Protein AF-A0A645A1J8-F1 (afdb_monomer_lite)

Foldseek 3Di:
DAEAEDPVVVVFFPPVVVVVVVVCCVVPNDAWKKWFWDWDDDPNDIKIKIWIDYPPDPPTDIDIGPDTDGGGFMWTWHDDPPYIYIDGPPDPDPPVPPDDD

Organism: NCBI:txid1076179

Radius of gyration: 14.7 Å; chains: 1; bounding box: 33×35×51 Å

Structure (mmCIF, N/CA/C/O backbone):
data_AF-A0A645A1J8-F1
#
_entry.id   AF-A0A645A1J8-F1
#
loop_
_atom_site.group_PDB
_atom_site.id
_atom_site.type_symbol
_atom_site.label_atom_id
_atom_site.label_alt_id
_atom_site.label_comp_id
_atom_site.label_asym_id
_atom_site.label_entity_id
_atom_site.label_seq_id
_atom_site.pdbx_PDB_ins_code
_atom_site.Cartn_x
_atom_site.Cartn_y
_atom_site.Cartn_z
_atom_site.occupancy
_atom_site.B_iso_or_equiv
_atom_site.auth_seq_id
_atom_site.auth_comp_id
_atom_site.auth_asym_id
_atom_site.auth_atom_id
_atom_site.pdbx_PDB_model_num
ATOM 1 N N . MET A 1 1 ? 17.926 1.357 -4.329 1.00 68.56 1 MET A N 1
ATOM 2 C CA . MET A 1 1 ? 16.647 1.558 -5.036 1.00 68.56 1 MET A CA 1
ATOM 3 C C . MET A 1 1 ? 16.223 2.993 -4.817 1.00 68.56 1 MET A C 1
ATOM 5 O O . MET A 1 1 ? 16.036 3.380 -3.671 1.00 68.56 1 MET A O 1
ATOM 9 N N . THR A 1 2 ? 16.134 3.790 -5.876 1.00 85.94 2 THR A N 1
ATOM 10 C CA . THR A 1 2 ? 15.628 5.161 -5.759 1.00 85.94 2 THR A CA 1
ATOM 11 C C . THR A 1 2 ? 14.104 5.104 -5.782 1.00 85.94 2 THR A C 1
ATOM 13 O O . THR A 1 2 ? 13.511 4.628 -6.753 1.00 85.94 2 THR A O 1
ATOM 16 N N . A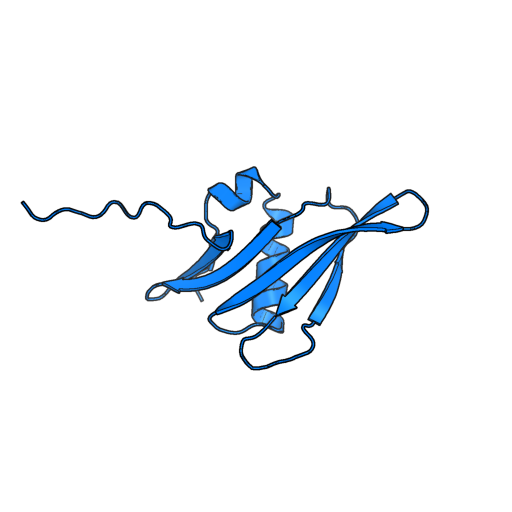RG A 1 3 ? 13.479 5.507 -4.672 1.00 91.81 3 ARG A N 1
ATOM 17 C CA . ARG A 1 3 ? 12.027 5.454 -4.477 1.00 91.81 3 ARG A CA 1
ATOM 18 C C . ARG A 1 3 ? 11.419 6.800 -4.834 1.00 91.81 3 ARG A C 1
ATOM 20 O O . ARG A 1 3 ? 11.878 7.830 -4.342 1.00 91.81 3 ARG A O 1
ATOM 27 N N . GLN A 1 4 ? 10.369 6.789 -5.639 1.00 92.81 4 GLN A N 1
ATOM 28 C CA . GLN A 1 4 ? 9.622 7.990 -5.975 1.00 92.81 4 GLN A CA 1
ATOM 29 C C . GLN A 1 4 ? 8.129 7.731 -5.811 1.00 92.81 4 GLN A C 1
ATOM 31 O O . GLN A 1 4 ? 7.557 6.840 -6.424 1.00 92.81 4 GLN A O 1
ATOM 36 N N . THR A 1 5 ? 7.471 8.536 -4.993 1.00 91.88 5 THR A N 1
ATOM 37 C CA . THR A 1 5 ? 6.013 8.508 -4.872 1.00 91.88 5 THR A CA 1
ATOM 38 C C . THR A 1 5 ? 5.443 9.604 -5.764 1.00 91.88 5 THR A C 1
ATOM 40 O O . THR A 1 5 ? 5.917 10.743 -5.707 1.00 91.88 5 THR A O 1
ATOM 43 N N . ASP A 1 6 ? 4.451 9.284 -6.595 1.00 90.88 6 ASP A N 1
ATOM 44 C CA . ASP A 1 6 ? 3.777 10.302 -7.401 1.00 90.88 6 ASP A CA 1
ATOM 45 C C . ASP A 1 6 ? 3.111 11.350 -6.492 1.00 90.88 6 ASP A C 1
ATOM 47 O O . ASP A 1 6 ? 2.580 11.031 -5.427 1.00 90.88 6 ASP A O 1
ATOM 51 N N . LYS A 1 7 ? 3.117 12.620 -6.905 1.00 89.69 7 LYS A N 1
ATOM 52 C CA . LYS A 1 7 ? 2.550 13.716 -6.109 1.00 89.69 7 LYS A CA 1
ATOM 53 C C . LYS A 1 7 ? 1.063 13.516 -5.829 1.00 89.69 7 LYS A C 1
ATOM 55 O O . LYS A 1 7 ? 0.594 13.931 -4.772 1.00 89.69 7 LYS A O 1
ATOM 60 N N . ILE A 1 8 ? 0.333 12.866 -6.739 1.00 87.81 8 ILE A N 1
ATOM 61 C CA . ILE A 1 8 ? -1.092 12.583 -6.539 1.00 87.81 8 ILE A CA 1
ATOM 62 C C . ILE A 1 8 ? -1.330 11.678 -5.327 1.00 87.81 8 ILE A C 1
ATOM 64 O O . ILE A 1 8 ? -2.299 11.874 -4.598 1.00 87.81 8 ILE A O 1
ATOM 68 N N . CYS A 1 9 ? -0.410 10.760 -5.026 1.00 89.50 9 CYS A N 1
ATOM 69 C CA . CYS A 1 9 ? -0.506 9.911 -3.846 1.00 89.50 9 CYS A CA 1
ATOM 70 C C . CYS A 1 9 ? -0.530 10.751 -2.562 1.00 89.50 9 CYS A C 1
ATOM 72 O O . CYS A 1 9 ? -1.338 10.481 -1.681 1.00 89.50 9 CYS A O 1
ATOM 74 N N . TYR A 1 10 ? 0.261 11.825 -2.482 1.00 88.75 10 TYR A N 1
ATOM 75 C CA . TYR A 1 10 ? 0.286 12.709 -1.309 1.00 88.75 10 TYR A CA 1
ATOM 76 C C . TYR A 1 10 ? -0.970 13.574 -1.142 1.00 88.75 10 TYR A C 1
ATOM 78 O O . TYR A 1 10 ? -1.207 14.116 -0.066 1.00 88.75 10 TYR A O 1
ATOM 86 N N . THR A 1 11 ? -1.810 13.690 -2.176 1.00 89.25 11 THR A N 1
ATOM 87 C CA . THR A 1 11 ? -3.147 14.296 -2.025 1.00 89.25 11 THR A CA 1
ATOM 88 C C . THR A 1 11 ? -4.166 13.335 -1.415 1.00 89.25 11 THR A C 1
ATOM 90 O O . THR A 1 11 ? -5.196 13.772 -0.905 1.00 89.25 11 THR A O 1
ATOM 93 N N . LEU A 1 12 ? -3.878 12.032 -1.460 1.00 88.88 12 LEU A N 1
ATOM 94 C CA . LEU A 1 12 ? -4.781 10.965 -1.038 1.00 88.88 12 LEU A CA 1
ATOM 95 C C . LEU A 1 12 ? -4.350 10.354 0.296 1.00 88.88 12 LEU A C 1
ATOM 97 O O . LEU A 1 12 ? -5.203 9.917 1.059 1.00 88.88 12 LEU A O 1
ATOM 101 N N . MET A 1 13 ? -3.051 10.356 0.598 1.00 91.75 13 MET A N 1
ATOM 102 C CA . MET A 1 13 ? -2.468 9.793 1.814 1.00 91.75 13 MET A CA 1
ATOM 103 C C . MET A 1 13 ? -1.317 10.637 2.369 1.00 91.75 13 MET A C 1
ATOM 105 O O . MET A 1 13 ? -0.721 11.448 1.668 1.00 91.75 13 MET A O 1
ATOM 109 N N . SER A 1 14 ? -0.983 10.423 3.643 1.00 90.81 14 SER A N 1
ATOM 110 C CA . SER A 1 14 ? 0.144 11.091 4.299 1.00 90.81 14 SER A CA 1
ATOM 111 C C . SER A 1 14 ? 1.501 10.536 3.851 1.00 90.81 14 SER A C 1
ATOM 113 O O . SER A 1 14 ? 1.612 9.387 3.419 1.00 90.81 14 SER A O 1
ATOM 115 N N . GLU A 1 15 ? 2.562 11.325 4.040 1.00 91.06 15 GLU A N 1
ATOM 116 C CA . GLU A 1 15 ? 3.945 10.878 3.810 1.00 91.06 15 GLU A CA 1
ATOM 117 C C . GLU A 1 15 ? 4.331 9.684 4.689 1.00 91.06 15 GLU A C 1
ATOM 119 O O . GLU A 1 15 ? 5.041 8.788 4.241 1.00 91.06 15 GLU A O 1
ATOM 124 N N . ILE A 1 16 ? 3.807 9.634 5.918 1.00 91.62 16 ILE A N 1
ATOM 125 C CA . ILE A 1 16 ? 4.025 8.520 6.846 1.00 91.62 16 ILE A CA 1
ATOM 126 C C . ILE A 1 16 ? 3.447 7.224 6.265 1.00 91.62 16 ILE A C 1
ATOM 128 O O . ILE A 1 16 ? 4.130 6.200 6.254 1.00 91.62 16 ILE A O 1
ATOM 132 N N . LEU A 1 17 ? 2.214 7.264 5.740 1.00 92.19 17 LEU A N 1
ATOM 133 C CA . LEU A 1 17 ? 1.600 6.088 5.122 1.00 92.19 17 LEU A CA 1
ATOM 134 C C . LEU A 1 17 ? 2.364 5.674 3.858 1.00 92.19 17 LEU A C 1
ATOM 136 O O . LEU A 1 17 ? 2.648 4.494 3.685 1.00 92.19 17 LEU A O 1
ATOM 140 N N . ALA A 1 18 ? 2.769 6.632 3.020 1.00 93.75 18 ALA A N 1
ATOM 141 C CA . ALA A 1 18 ? 3.578 6.354 1.834 1.00 93.75 18 ALA A CA 1
ATOM 142 C C . ALA A 1 18 ? 4.928 5.697 2.182 1.00 93.75 18 ALA A C 1
ATOM 144 O O . ALA A 1 18 ? 5.333 4.736 1.528 1.00 93.75 18 ALA A O 1
ATOM 145 N N . GLY A 1 19 ? 5.610 6.177 3.227 1.00 93.56 19 GLY A N 1
ATOM 146 C CA . GLY A 1 19 ? 6.846 5.575 3.732 1.00 93.56 19 GLY A CA 1
ATOM 147 C C . GLY A 1 19 ? 6.636 4.130 4.183 1.00 93.56 19 GLY A C 1
ATOM 148 O O . GLY A 1 19 ? 7.372 3.240 3.761 1.00 93.56 19 GLY A O 1
ATOM 149 N N . TYR A 1 20 ? 5.572 3.879 4.947 1.00 93.50 20 TYR A N 1
ATOM 150 C CA . TYR A 1 20 ? 5.222 2.533 5.398 1.00 93.50 20 TYR A CA 1
ATOM 151 C C . TYR A 1 20 ? 4.893 1.578 4.238 1.00 93.50 20 TYR A C 1
ATOM 153 O O . TYR A 1 20 ? 5.304 0.418 4.239 1.00 93.50 20 TYR A O 1
ATOM 161 N N . LEU A 1 21 ? 4.196 2.059 3.204 1.00 94.12 21 LEU A N 1
ATOM 162 C CA . LEU A 1 21 ? 3.918 1.270 2.001 1.00 94.12 21 LEU A CA 1
ATOM 163 C C . LEU A 1 21 ? 5.199 0.861 1.266 1.00 94.12 21 LEU A C 1
ATOM 165 O O . LEU A 1 21 ? 5.289 -0.271 0.790 1.00 94.12 21 LEU A O 1
ATOM 169 N N . TRP A 1 22 ? 6.203 1.741 1.207 1.00 94.75 22 TRP A N 1
ATOM 170 C CA . TRP A 1 22 ? 7.510 1.396 0.649 1.00 94.75 22 TRP A CA 1
ATOM 171 C C . TRP A 1 22 ? 8.225 0.317 1.461 1.00 94.75 22 TRP A C 1
ATOM 173 O O . TRP A 1 22 ? 8.779 -0.607 0.872 1.00 94.75 22 TRP A O 1
ATOM 183 N N . GLU A 1 23 ? 8.179 0.386 2.791 1.00 93.12 23 GLU A N 1
ATOM 184 C CA . GLU A 1 23 ? 8.753 -0.659 3.649 1.00 93.12 23 GLU A CA 1
ATOM 185 C C . GLU A 1 23 ? 8.077 -2.019 3.421 1.00 93.12 23 GLU A C 1
ATOM 187 O O . GLU A 1 23 ? 8.750 -3.049 3.340 1.00 93.12 23 GLU A O 1
ATOM 192 N N . LEU A 1 24 ? 6.748 -2.042 3.268 1.00 91.62 24 LEU A N 1
ATOM 193 C CA . LEU A 1 24 ? 6.013 -3.264 2.932 1.00 91.62 24 LEU A CA 1
ATOM 194 C C . LEU A 1 24 ? 6.398 -3.805 1.552 1.00 91.62 24 LEU A C 1
ATOM 196 O O . LEU A 1 24 ? 6.590 -5.014 1.408 1.00 91.62 24 LEU A O 1
ATOM 200 N N . ALA A 1 25 ? 6.516 -2.927 0.557 1.00 90.62 25 ALA A N 1
ATOM 201 C CA . ALA A 1 25 ? 6.886 -3.297 -0.801 1.00 90.62 25 ALA A CA 1
ATOM 202 C C . ALA A 1 25 ? 8.313 -3.846 -0.887 1.00 90.62 25 ALA A C 1
ATOM 204 O O . ALA A 1 25 ? 8.543 -4.827 -1.579 1.00 90.62 25 ALA A O 1
ATOM 205 N N . GLU A 1 26 ? 9.265 -3.294 -0.138 1.00 90.00 26 GLU A N 1
ATOM 206 C CA . GLU A 1 26 ? 10.622 -3.848 -0.084 1.00 90.00 26 GLU A CA 1
ATOM 207 C C . GLU A 1 26 ? 10.689 -5.178 0.654 1.00 90.00 26 GLU A C 1
ATOM 209 O O . GLU A 1 26 ? 11.456 -6.066 0.285 1.00 90.00 26 GLU A O 1
ATOM 214 N N . LYS A 1 27 ? 9.890 -5.323 1.712 1.00 88.88 27 LYS A N 1
ATOM 215 C CA . LYS A 1 27 ? 9.902 -6.534 2.527 1.00 88.88 27 LYS A CA 1
ATOM 216 C C . LYS A 1 27 ? 9.207 -7.707 1.842 1.00 88.88 27 LYS A C 1
ATOM 218 O O . LYS A 1 27 ? 9.578 -8.856 2.080 1.00 88.88 27 LYS A O 1
ATOM 223 N N . TYR A 1 28 ? 8.163 -7.436 1.064 1.00 85.00 28 TYR A N 1
ATOM 224 C CA . TYR A 1 28 ? 7.270 -8.474 0.552 1.00 85.00 28 TYR A CA 1
ATOM 225 C C . TYR A 1 28 ? 6.981 -8.389 -0.944 1.00 85.00 28 TYR A C 1
ATOM 227 O O . TYR A 1 28 ? 6.532 -9.389 -1.496 1.00 85.00 28 TYR A O 1
ATOM 235 N N . GLY A 1 29 ? 7.185 -7.240 -1.581 1.00 77.94 29 GLY A N 1
ATOM 236 C CA . GLY A 1 29 ? 6.851 -6.993 -2.981 1.00 77.94 29 GLY A CA 1
ATOM 237 C C . GLY A 1 29 ? 7.970 -7.313 -3.968 1.00 77.94 29 GLY A C 1
ATOM 238 O O . GLY A 1 29 ? 9.067 -7.744 -3.615 1.00 77.94 29 GLY A O 1
ATOM 239 N N . ASP A 1 30 ? 7.637 -7.107 -5.235 1.00 79.00 30 ASP A N 1
ATOM 240 C CA . ASP A 1 30 ? 8.485 -7.190 -6.419 1.00 79.00 30 ASP A CA 1
ATOM 241 C C . ASP A 1 30 ? 8.074 -6.108 -7.437 1.00 79.00 30 ASP A C 1
ATOM 243 O O . ASP A 1 30 ? 7.176 -5.298 -7.177 1.00 79.00 30 ASP A O 1
ATOM 247 N N . ASP A 1 31 ? 8.769 -6.049 -8.576 1.00 81.38 31 ASP A N 1
ATOM 248 C CA . ASP A 1 31 ? 8.416 -5.137 -9.668 1.00 81.38 31 ASP A CA 1
ATOM 249 C C . ASP A 1 31 ? 7.011 -5.452 -10.205 1.00 81.38 31 ASP A C 1
ATOM 251 O O . ASP A 1 31 ? 6.706 -6.587 -10.578 1.00 81.38 31 ASP A O 1
ATOM 255 N N . GLY A 1 32 ? 6.149 -4.437 -10.236 1.00 82.38 32 GLY A N 1
ATOM 256 C CA . GLY A 1 32 ? 4.749 -4.574 -10.615 1.00 82.38 32 GLY A CA 1
ATOM 257 C C . GLY A 1 32 ? 3.832 -5.057 -9.493 1.00 82.38 32 GLY A C 1
ATOM 258 O O . GLY A 1 32 ? 2.734 -5.532 -9.793 1.00 82.38 32 GLY A O 1
ATOM 259 N N . CYS A 1 33 ? 4.247 -4.968 -8.223 1.00 89.75 33 CYS A N 1
ATOM 260 C CA . CYS A 1 33 ? 3.354 -5.267 -7.106 1.00 89.75 33 CYS A CA 1
ATOM 261 C C . CYS A 1 33 ? 2.243 -4.214 -6.956 1.00 89.75 33 CYS A C 1
ATOM 263 O O . CYS A 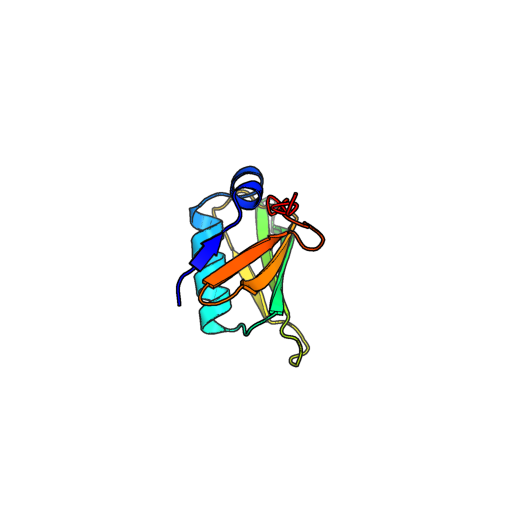1 33 ? 2.424 -3.022 -7.222 1.00 89.75 33 CYS A O 1
ATOM 265 N N . VAL A 1 34 ? 1.076 -4.678 -6.509 1.00 92.56 34 VAL A N 1
ATOM 266 C CA . VAL A 1 34 ? -0.129 -3.864 -6.316 1.00 92.56 34 VAL A CA 1
ATOM 267 C C . VAL A 1 34 ? -0.477 -3.826 -4.835 1.00 92.56 34 VAL A C 1
ATOM 269 O O . VAL A 1 34 ? -0.558 -4.858 -4.172 1.00 92.56 34 VAL A O 1
ATOM 272 N N . LEU A 1 35 ? -0.705 -2.628 -4.315 1.00 94.38 35 LEU A N 1
ATOM 273 C CA . LEU A 1 35 ? -1.105 -2.354 -2.941 1.00 94.38 35 LEU A CA 1
ATOM 274 C C . LEU A 1 35 ? -2.562 -1.891 -2.941 1.00 94.38 35 LEU A C 1
ATOM 276 O O . LEU A 1 35 ? -2.881 -0.812 -3.435 1.00 94.38 35 LEU A O 1
ATOM 280 N N . VAL A 1 36 ? -3.449 -2.691 -2.364 1.00 94.62 36 VAL A N 1
ATOM 281 C CA . VAL A 1 36 ? -4.862 -2.346 -2.190 1.00 94.62 36 VAL A CA 1
ATOM 282 C C . VAL A 1 36 ? -5.077 -1.891 -0.753 1.00 94.62 36 VAL A C 1
ATOM 284 O O . VAL A 1 36 ? -4.950 -2.684 0.181 1.00 94.62 36 VAL A O 1
ATOM 287 N N . LEU A 1 37 ? -5.396 -0.613 -0.580 1.00 95.94 37 LEU A N 1
ATOM 288 C CA . LEU A 1 37 ? -5.708 -0.000 0.702 1.00 95.94 37 LEU A CA 1
ATOM 28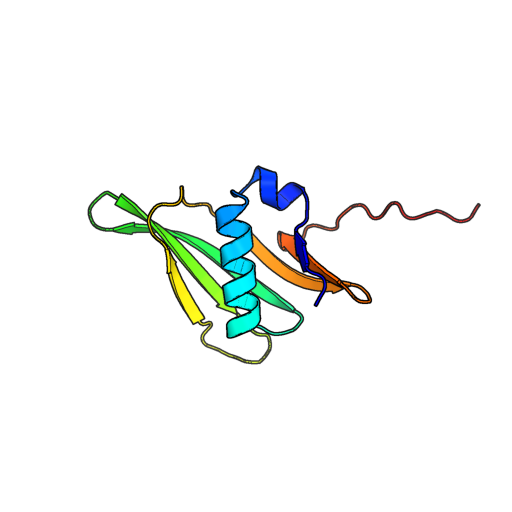9 C C . LEU A 1 37 ? -7.228 0.049 0.858 1.00 95.94 37 LEU A C 1
ATOM 291 O O . LEU A 1 37 ? -7.912 0.717 0.083 1.00 95.94 37 LEU A O 1
ATOM 295 N N . THR A 1 38 ? -7.756 -0.646 1.864 1.00 95.38 38 THR A N 1
ATOM 296 C CA . THR A 1 38 ? -9.178 -0.629 2.224 1.00 95.38 38 THR A CA 1
ATOM 297 C C . THR A 1 38 ? -9.377 -0.189 3.666 1.00 95.38 38 THR A C 1
ATOM 299 O O . THR A 1 38 ? -8.563 -0.462 4.549 1.00 95.38 38 THR A O 1
ATOM 302 N N . LYS A 1 39 ? -10.490 0.490 3.931 1.00 94.69 39 LYS A N 1
ATOM 303 C CA . LYS A 1 39 ? -10.890 0.828 5.297 1.00 94.69 39 LYS A CA 1
ATOM 304 C C . LYS A 1 39 ? -11.789 -0.266 5.865 1.00 94.69 39 LYS A C 1
ATOM 306 O O . LYS A 1 39 ? -12.640 -0.817 5.167 1.00 94.69 39 LYS A O 1
ATOM 311 N N . ARG A 1 40 ? -11.657 -0.536 7.158 1.00 92.81 40 ARG A N 1
ATOM 312 C CA . ARG A 1 40 ? -12.543 -1.447 7.889 1.00 92.81 40 ARG A CA 1
ATOM 313 C C . ARG A 1 40 ? -12.897 -0.856 9.245 1.00 92.81 40 ARG A C 1
ATOM 315 O O . ARG A 1 40 ? -12.099 -0.144 9.841 1.00 92.81 40 ARG A O 1
ATOM 322 N N . LYS A 1 41 ? -14.093 -1.161 9.755 1.00 92.12 41 LYS A N 1
ATOM 323 C CA . LYS A 1 41 ? -14.469 -0.839 11.138 1.00 92.12 41 LYS A CA 1
ATOM 324 C C . LYS A 1 41 ? -14.141 -2.007 12.058 1.00 92.12 41 LYS A C 1
ATOM 326 O O . LYS A 1 41 ? -14.581 -3.129 11.817 1.00 92.12 41 LYS A O 1
ATOM 331 N N . LEU A 1 42 ? -13.410 -1.725 13.129 1.00 89.06 42 LEU A N 1
ATOM 332 C CA 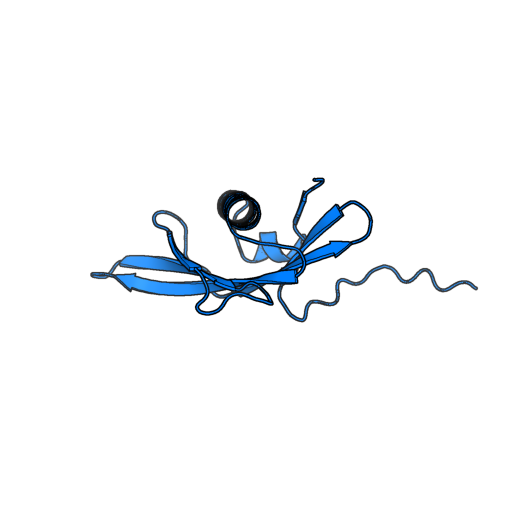. LEU A 1 42 ? -13.113 -2.656 14.209 1.00 89.06 42 LEU A CA 1
ATOM 333 C C . LEU A 1 42 ? -13.551 -2.018 15.531 1.00 89.06 42 LE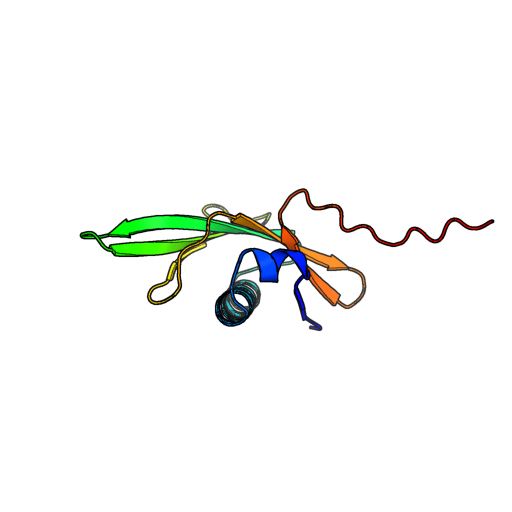U A C 1
ATOM 335 O O . LEU A 1 42 ? -12.986 -1.014 15.954 1.00 89.06 42 LEU A O 1
ATOM 339 N N . SER A 1 43 ? -14.589 -2.577 16.158 1.00 88.31 43 SER A N 1
ATOM 340 C CA . SER A 1 43 ? -15.129 -2.106 17.447 1.00 88.31 43 SER A CA 1
ATOM 341 C C . SER A 1 43 ? -15.424 -0.596 17.501 1.00 88.31 43 SER A C 1
ATOM 343 O O . SER A 1 43 ? -15.147 0.064 18.495 1.00 88.31 43 SER A O 1
ATOM 345 N N . GLY A 1 44 ? -15.975 -0.040 16.417 1.00 87.44 44 GLY A N 1
ATOM 346 C CA . GLY A 1 44 ? -16.316 1.386 16.309 1.00 87.44 44 GLY A CA 1
ATOM 347 C C . GLY A 1 44 ? -15.190 2.290 15.794 1.00 87.44 44 GLY A C 1
ATOM 348 O O . GLY A 1 44 ? -15.469 3.419 15.401 1.00 87.44 44 GLY A O 1
ATOM 349 N N . THR A 1 45 ? -13.959 1.785 15.701 1.00 89.19 45 THR A N 1
ATOM 350 C CA . THR A 1 45 ? -12.797 2.516 15.174 1.00 89.19 45 THR A CA 1
ATOM 351 C C . THR A 1 45 ? -12.545 2.150 13.715 1.00 89.19 45 THR A C 1
ATOM 353 O O . THR A 1 45 ? -12.629 0.979 13.341 1.00 89.19 45 THR A O 1
ATOM 356 N N . GLU A 1 46 ? -12.220 3.133 12.875 1.00 92.06 46 GLU A N 1
ATOM 357 C CA . GLU A 1 46 ? -11.773 2.875 11.504 1.00 92.06 46 GLU A CA 1
ATOM 358 C C . GLU A 1 46 ? -10.285 2.503 11.487 1.00 92.06 46 GLU A C 1
ATOM 360 O O . GLU A 1 46 ? -9.452 3.178 12.090 1.00 92.06 46 GLU A O 1
ATOM 365 N N . VAL A 1 47 ? -9.959 1.419 10.790 1.00 94.00 47 VAL A N 1
ATOM 366 C CA . VAL A 1 47 ? -8.599 0.905 10.606 1.00 94.00 47 VAL A CA 1
ATOM 367 C C . VAL A 1 47 ? -8.302 0.753 9.120 1.00 94.00 47 VAL A C 1
ATOM 369 O O . VAL A 1 47 ? -9.219 0.655 8.299 1.00 94.00 47 VAL A O 1
ATOM 372 N N . GLN A 1 48 ? -7.019 0.734 8.778 1.00 95.44 48 GLN A N 1
ATOM 373 C CA . GLN A 1 48 ? -6.553 0.546 7.412 1.00 95.44 48 GLN A CA 1
ATOM 374 C C . GLN A 1 48 ? -6.100 -0.900 7.233 1.00 95.44 48 GLN A C 1
ATOM 376 O O . GLN A 1 48 ? -5.157 -1.328 7.888 1.00 95.44 48 GLN A O 1
ATOM 381 N N . ASP A 1 49 ? -6.710 -1.635 6.315 1.00 95.19 49 ASP A N 1
ATOM 382 C CA . ASP A 1 49 ? -6.133 -2.872 5.800 1.00 95.19 49 ASP A CA 1
ATOM 383 C C . ASP A 1 49 ? -5.358 -2.553 4.510 1.00 95.19 49 ASP A C 1
ATOM 385 O O . ASP A 1 49 ? -5.782 -1.737 3.686 1.00 95.19 49 ASP A O 1
ATOM 389 N N . ILE A 1 50 ? -4.184 -3.162 4.362 1.00 94.88 50 ILE A N 1
ATOM 390 C CA . ILE A 1 50 ? -3.301 -3.024 3.203 1.00 94.88 50 ILE A CA 1
ATOM 391 C C . ILE A 1 50 ? -3.019 -4.426 2.690 1.00 94.88 50 ILE A C 1
ATOM 393 O O . ILE A 1 50 ? -2.406 -5.229 3.393 1.00 94.88 50 ILE A O 1
ATOM 397 N N . THR A 1 51 ? -3.458 -4.724 1.473 1.00 93.94 51 THR A N 1
ATOM 398 C CA . THR A 1 51 ? -3.200 -6.009 0.821 1.00 93.94 51 THR A CA 1
ATOM 399 C C . THR A 1 51 ? -2.203 -5.824 -0.309 1.00 93.94 51 THR A C 1
ATOM 401 O O . THR A 1 51 ? -2.461 -5.078 -1.248 1.00 93.94 51 THR A O 1
ATOM 404 N N . LEU A 1 52 ? -1.065 -6.505 -0.213 1.00 93.00 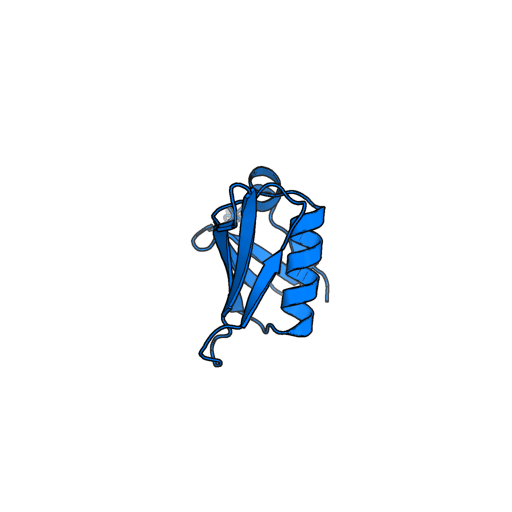52 LEU A N 1
ATOM 405 C CA . LEU A 1 52 ? -0.026 -6.521 -1.232 1.00 93.00 52 LEU A CA 1
ATOM 406 C C . LEU A 1 52 ? -0.180 -7.766 -2.113 1.00 93.00 52 LEU A C 1
ATOM 408 O O . LEU A 1 52 ? -0.045 -8.896 -1.637 1.00 93.00 52 LEU A O 1
ATOM 412 N N . PHE A 1 53 ? -0.436 -7.547 -3.397 1.00 90.25 53 PHE A N 1
ATOM 413 C CA . PHE A 1 53 ? -0.475 -8.567 -4.436 1.00 90.25 53 PHE A CA 1
ATOM 414 C C . PHE A 1 53 ? 0.820 -8.527 -5.242 1.00 90.25 53 PHE A C 1
ATOM 416 O O . PHE A 1 53 ? 1.221 -7.476 -5.743 1.00 90.25 53 PHE A O 1
ATOM 423 N N . ARG A 1 54 ? 1.458 -9.686 -5.384 1.00 86.12 54 ARG A N 1
ATOM 424 C CA . ARG A 1 54 ? 2.568 -9.890 -6.321 1.00 86.12 54 ARG A CA 1
ATOM 425 C C . ARG A 1 54 ? 2.027 -10.573 -7.567 1.00 86.12 54 ARG A C 1
ATOM 427 O O . ARG A 1 54 ? 1.048 -11.311 -7.459 1.00 86.12 54 ARG A O 1
ATOM 434 N N . ARG A 1 55 ? 2.678 -10.390 -8.719 1.00 71.25 55 ARG A N 1
ATOM 435 C CA . ARG A 1 55 ? 2.244 -11.042 -9.972 1.00 71.25 55 ARG A CA 1
ATOM 436 C C . ARG A 1 55 ? 2.161 -12.565 -9.852 1.00 71.25 55 ARG A C 1
ATOM 438 O O . ARG A 1 55 ? 1.224 -13.153 -10.380 1.00 71.25 55 ARG A O 1
ATOM 445 N N . ASP A 1 56 ? 3.070 -13.163 -9.083 1.00 72.44 56 ASP A N 1
ATOM 446 C CA . ASP A 1 56 ? 3.226 -14.620 -9.011 1.00 72.44 56 ASP A CA 1
ATOM 447 C C . ASP A 1 56 ? 2.833 -15.224 -7.651 1.00 72.44 56 ASP A C 1
ATOM 449 O O . ASP A 1 56 ? 3.069 -16.407 -7.407 1.00 72.44 56 ASP A O 1
ATOM 453 N N . ALA A 1 57 ? 2.247 -14.439 -6.736 1.00 66.81 57 ALA A N 1
ATOM 454 C CA . ALA A 1 57 ? 1.879 -14.924 -5.405 1.00 66.81 57 ALA A CA 1
ATOM 455 C C . ALA A 1 57 ? 0.421 -14.608 -5.060 1.00 66.81 57 ALA A C 1
ATOM 457 O O . ALA A 1 57 ? 0.044 -13.455 -4.840 1.00 66.81 57 ALA A O 1
ATOM 458 N N . PHE A 1 58 ? -0.375 -15.674 -4.951 1.00 69.44 58 PHE A N 1
ATOM 459 C CA . PHE A 1 58 ? -1.729 -15.652 -4.412 1.00 69.44 58 PHE A CA 1
ATOM 460 C C . PHE A 1 58 ? -1.843 -16.657 -3.250 1.00 69.44 58 PHE A C 1
ATOM 462 O O . PHE A 1 58 ? -1.344 -17.777 -3.379 1.00 69.44 58 PHE A O 1
ATOM 469 N N . PRO A 1 59 ? -2.518 -16.315 -2.137 1.00 68.50 59 PRO A N 1
ATOM 470 C CA . PRO A 1 59 ? -3.165 -15.034 -1.850 1.00 68.50 59 PRO A CA 1
ATOM 471 C C . PRO A 1 59 ? -2.161 -13.910 -1.549 1.00 68.50 59 PRO A C 1
ATOM 473 O O . PRO A 1 59 ? -1.043 -14.155 -1.098 1.00 68.50 59 PRO A O 1
ATOM 476 N N . GLY A 1 60 ? -2.582 -12.666 -1.796 1.00 80.56 60 GLY A N 1
ATOM 477 C CA . GLY A 1 60 ? -1.821 -11.479 -1.406 1.00 80.56 60 GLY A CA 1
ATOM 478 C C . GLY A 1 60 ? -1.628 -11.397 0.112 1.00 80.56 60 GLY A C 1
ATOM 479 O O . GLY A 1 60 ? -2.391 -11.973 0.891 1.00 80.56 60 GLY A O 1
ATOM 480 N N . LYS A 1 61 ? -0.598 -10.673 0.552 1.00 89.00 61 LYS A N 1
ATOM 481 C CA . LYS A 1 61 ? -0.316 -10.481 1.977 1.00 89.00 61 LYS A CA 1
ATOM 482 C C . LYS A 1 61 ? -1.086 -9.281 2.512 1.00 89.00 61 LYS A C 1
ATOM 484 O O . LYS A 1 61 ? -0.832 -8.160 2.081 1.00 89.00 61 LYS A O 1
ATOM 489 N N . THR A 1 62 ? -1.955 -9.501 3.495 1.00 92.88 62 THR A N 1
ATOM 490 C CA . THR A 1 62 ? -2.693 -8.424 4.170 1.00 92.88 62 THR A CA 1
ATOM 491 C C . THR A 1 62 ? -2.052 -8.055 5.506 1.00 92.88 62 THR A C 1
ATOM 493 O O . THR A 1 62 ? -1.685 -8.927 6.295 1.00 92.88 62 THR A O 1
ATOM 496 N N . VAL A 1 63 ? -1.937 -6.755 5.769 1.00 92.75 63 VAL A N 1
ATOM 497 C CA . VAL A 1 63 ? -1.555 -6.187 7.067 1.00 92.75 63 VAL A CA 1
ATOM 498 C C . VAL A 1 63 ? -2.575 -5.133 7.493 1.00 92.75 63 VAL A C 1
ATOM 500 O O . VAL A 1 63 ? -3.074 -4.381 6.660 1.00 92.75 63 VAL A O 1
ATOM 503 N N . THR A 1 64 ? -2.874 -5.068 8.789 1.00 93.31 64 THR A N 1
ATOM 504 C CA . THR A 1 64 ? -3.734 -4.028 9.372 1.00 93.31 64 THR A CA 1
ATOM 505 C C . THR A 1 64 ? -2.871 -2.955 10.028 1.00 93.31 64 THR A C 1
ATOM 507 O O . THR A 1 64 ? -1.966 -3.265 10.803 1.00 93.31 64 THR A O 1
ATOM 510 N N . VAL A 1 65 ? -3.174 -1.693 9.745 1.00 89.69 65 VAL A N 1
ATOM 511 C CA . VAL A 1 65 ? -2.492 -0.504 10.255 1.00 89.69 65 VAL A CA 1
ATOM 512 C C . VAL A 1 65 ? -3.461 0.318 11.101 1.00 89.69 65 VAL A C 1
ATOM 514 O O . VAL A 1 65 ? -4.620 0.535 10.738 1.00 89.69 65 VAL A O 1
ATOM 517 N N . PHE A 1 66 ? -2.955 0.799 12.234 1.00 88.88 66 PHE A N 1
ATOM 518 C CA . PHE A 1 66 ? -3.676 1.621 13.201 1.00 88.88 66 PHE A CA 1
ATOM 519 C C . PHE A 1 66 ? -3.040 3.013 13.297 1.00 88.88 66 PHE A C 1
ATOM 521 O O . PHE A 1 66 ? -1.866 3.192 12.981 1.00 88.88 66 PHE A O 1
ATOM 528 N N . GLY A 1 67 ? -3.808 4.004 13.756 1.00 82.75 67 GLY A N 1
ATOM 529 C CA . GLY A 1 67 ? -3.287 5.341 14.076 1.00 82.75 67 GLY A CA 1
ATOM 530 C C . GLY A 1 67 ? -3.104 6.292 12.887 1.00 82.75 67 GLY A C 1
ATOM 531 O O . GLY A 1 67 ? -2.787 7.458 13.097 1.00 82.75 67 GLY A O 1
ATOM 532 N N . CYS A 1 68 ? -3.353 5.841 11.655 1.00 82.56 68 CYS A N 1
ATOM 533 C CA . CYS A 1 68 ? -3.458 6.703 10.476 1.00 82.56 68 CYS A CA 1
ATOM 534 C C . CYS A 1 68 ? -4.927 6.862 10.075 1.00 82.56 68 CYS A C 1
ATOM 536 O O . CYS A 1 68 ? -5.707 5.922 10.223 1.00 82.56 68 CYS A O 1
ATOM 538 N N . LYS A 1 69 ? -5.301 8.028 9.529 1.00 88.75 69 LYS A N 1
ATOM 539 C CA . LYS A 1 69 ? -6.614 8.200 8.894 1.00 88.75 69 LYS A CA 1
ATOM 540 C C . LYS A 1 69 ? -6.702 7.233 7.701 1.00 88.75 69 LYS A C 1
ATOM 542 O O . LYS A 1 69 ? -5.874 7.373 6.799 1.00 88.75 69 LYS A O 1
ATOM 547 N N . PRO A 1 70 ? -7.651 6.281 7.679 1.00 92.06 70 PRO A N 1
ATOM 548 C CA . PRO A 1 70 ? -7.729 5.310 6.597 1.00 92.06 70 PRO A CA 1
ATOM 549 C C . PRO A 1 70 ? -8.112 5.964 5.273 1.00 92.06 70 PRO A C 1
ATOM 551 O O . PRO A 1 70 ? -8.857 6.947 5.229 1.00 92.06 70 PRO A O 1
ATOM 554 N N . VAL A 1 71 ? -7.612 5.378 4.195 1.00 94.00 71 VAL A N 1
ATOM 555 C CA . VAL A 1 71 ? -7.822 5.794 2.814 1.00 94.00 71 VAL A CA 1
ATOM 556 C C . VAL A 1 71 ? -8.218 4.573 1.988 1.00 94.00 71 VAL A C 1
ATOM 558 O O . VAL A 1 71 ? -7.824 3.441 2.280 1.00 94.00 71 VAL A O 1
ATOM 561 N N . GLU A 1 72 ? -9.015 4.804 0.953 1.00 93.44 72 GLU A N 1
ATOM 562 C CA . GLU A 1 72 ? -9.386 3.770 -0.010 1.00 93.44 72 GLU A CA 1
ATOM 563 C C . GLU A 1 72 ? -8.735 4.094 -1.344 1.00 93.44 72 GLU A C 1
ATOM 565 O O . GLU A 1 72 ? -9.103 5.064 -2.007 1.00 93.44 72 GLU A O 1
ATOM 570 N N . ILE A 1 73 ? -7.723 3.311 -1.708 1.00 94.44 73 ILE A N 1
ATOM 571 C CA . ILE A 1 73 ? -6.948 3.522 -2.926 1.00 94.44 73 ILE A CA 1
ATOM 572 C C . ILE A 1 73 ? -6.265 2.226 -3.348 1.00 94.44 73 ILE A C 1
ATOM 574 O O . ILE A 1 73 ? -5.852 1.423 -2.516 1.00 94.44 73 ILE A O 1
ATOM 578 N N . THR A 1 74 ? -6.124 2.027 -4.654 1.00 95.38 74 THR A N 1
ATOM 579 C CA . THR A 1 74 ? -5.252 0.983 -5.196 1.00 95.38 74 THR A CA 1
ATOM 580 C C . THR A 1 74 ? -4.036 1.638 -5.825 1.00 95.38 74 THR A C 1
ATOM 582 O O . THR A 1 74 ? -4.173 2.533 -6.660 1.00 95.38 74 THR A O 1
ATOM 585 N N . LEU A 1 75 ? -2.858 1.201 -5.404 1.00 95.12 75 LEU A N 1
ATOM 586 C CA . LEU A 1 75 ? -1.566 1.698 -5.847 1.00 95.12 75 LEU A CA 1
ATOM 587 C C . LEU A 1 75 ? -0.803 0.579 -6.552 1.00 95.12 75 LEU A C 1
ATOM 589 O O . LEU A 1 75 ? -0.941 -0.593 -6.214 1.00 95.12 75 LEU A O 1
ATOM 593 N N . GLU A 1 76 ? 0.038 0.953 -7.496 1.00 93.31 76 GLU A N 1
ATOM 594 C CA . GLU A 1 76 ? 1.001 0.085 -8.159 1.00 93.31 76 GLU A CA 1
ATOM 595 C C . GLU A 1 76 ? 2.409 0.619 -7.928 1.00 93.31 76 GLU A C 1
ATOM 597 O O . GLU A 1 76 ? 2.626 1.832 -7.867 1.00 93.31 76 GLU A O 1
ATOM 602 N N . ILE A 1 77 ? 3.365 -0.297 -7.792 1.00 92.06 77 ILE A N 1
ATOM 603 C CA . ILE A 1 77 ? 4.788 0.020 -7.771 1.00 92.06 77 ILE A CA 1
ATOM 604 C C . ILE A 1 77 ? 5.413 -0.581 -9.017 1.00 92.06 77 ILE A C 1
ATOM 606 O O . ILE A 1 77 ? 5.537 -1.798 -9.138 1.00 92.06 77 ILE A O 1
ATOM 610 N N . ASN A 1 78 ? 5.832 0.290 -9.927 1.00 90.25 78 ASN A N 1
ATOM 611 C CA . ASN A 1 78 ? 6.434 -0.098 -11.194 1.00 90.25 78 ASN A CA 1
ATOM 612 C C . ASN A 1 78 ? 7.842 0.480 -11.312 1.00 90.25 78 ASN A C 1
ATOM 614 O O . ASN A 1 78 ? 8.103 1.626 -10.924 1.00 90.25 78 ASN A O 1
ATOM 618 N N . ARG A 1 79 ? 8.753 -0.290 -11.902 1.00 89.25 79 ARG A N 1
ATOM 619 C CA . ARG A 1 79 ? 10.066 0.214 -12.293 1.00 89.25 79 ARG A CA 1
ATOM 620 C C . ARG A 1 79 ? 9.951 1.157 -13.498 1.00 89.25 79 ARG A C 1
ATOM 622 O O . ARG A 1 79 ? 9.441 0.785 -14.551 1.00 89.25 79 ARG A O 1
ATOM 629 N N . LYS A 1 80 ? 10.484 2.374 -13.361 1.00 87.44 80 LYS A N 1
ATOM 630 C CA . LYS A 1 80 ? 10.660 3.363 -14.437 1.00 87.44 80 LYS A CA 1
ATOM 631 C C . LYS A 1 80 ? 12.142 3.723 -14.554 1.00 87.44 80 LYS A C 1
ATOM 633 O O . LYS A 1 80 ? 12.664 4.543 -13.799 1.00 87.44 80 LYS A O 1
ATOM 638 N N . GLY A 1 81 ? 12.833 3.067 -15.487 1.00 86.94 81 GLY A N 1
ATOM 639 C CA . GLY A 1 81 ? 14.286 3.179 -15.637 1.00 86.94 81 GLY A CA 1
ATOM 640 C C . GLY A 1 81 ? 15.030 2.638 -14.410 1.00 86.94 81 GLY A C 1
ATOM 641 O O . GLY A 1 81 ? 14.928 1.455 -14.070 1.00 86.94 81 GLY A O 1
ATOM 642 N N . GLU A 1 82 ? 15.785 3.506 -13.737 1.00 85.81 82 GLU A N 1
ATOM 643 C CA . GLU A 1 82 ? 16.512 3.178 -12.499 1.00 85.81 82 GLU A CA 1
ATOM 644 C C . GLU A 1 82 ? 15.682 3.394 -11.223 1.00 85.81 82 GLU A C 1
ATOM 646 O O . GLU A 1 82 ? 16.070 2.949 -10.139 1.00 85.81 82 GLU A O 1
ATOM 651 N N . ASN A 1 83 ? 14.525 4.046 -11.349 1.00 89.00 83 ASN A N 1
ATOM 652 C CA . ASN A 1 83 ? 13.658 4.390 -10.231 1.00 89.00 83 ASN A CA 1
ATOM 653 C C . ASN A 1 83 ? 12.498 3.401 -10.112 1.00 89.00 83 ASN A C 1
ATOM 655 O O . ASN A 1 83 ? 12.060 2.806 -11.096 1.00 89.00 83 ASN A O 1
ATOM 659 N N . TYR A 1 84 ? 11.955 3.282 -8.906 1.00 91.19 84 TYR A N 1
ATOM 660 C CA . TYR A 1 84 ? 10.660 2.650 -8.680 1.00 91.19 84 TYR A CA 1
ATOM 661 C C . TYR A 1 84 ? 9.654 3.718 -8.298 1.00 91.19 84 TYR A C 1
ATOM 663 O O . TYR A 1 84 ? 9.924 4.551 -7.427 1.00 91.19 84 TYR A O 1
ATOM 671 N N . VAL A 1 85 ? 8.503 3.681 -8.960 1.00 93.12 85 VAL A N 1
ATOM 672 C CA . VAL A 1 85 ? 7.464 4.692 -8.819 1.00 93.12 85 VAL A CA 1
ATOM 673 C C . VAL A 1 85 ? 6.209 4.070 -8.232 1.00 93.12 85 VAL A C 1
ATOM 675 O O . VAL A 1 85 ? 5.718 3.081 -8.766 1.00 93.12 85 VAL A O 1
ATOM 678 N N . MET A 1 86 ? 5.703 4.666 -7.151 1.00 94.00 86 MET A N 1
ATOM 679 C CA . MET A 1 86 ? 4.400 4.340 -6.570 1.00 94.00 86 MET A CA 1
ATOM 680 C C . MET A 1 86 ? 3.349 5.330 -7.073 1.00 94.00 86 MET A C 1
ATOM 682 O O . MET A 1 86 ? 3.453 6.532 -6.805 1.00 94.00 86 MET A O 1
ATOM 686 N N . SER A 1 87 ? 2.330 4.826 -7.763 1.00 94.19 87 SER A N 1
ATOM 687 C CA . SER A 1 87 ? 1.239 5.617 -8.346 1.00 94.19 87 SER A CA 1
ATOM 688 C C . SER A 1 87 ? -0.110 4.914 -8.182 1.00 94.19 87 SER A C 1
ATOM 690 O O . SER A 1 87 ? -0.139 3.701 -7.990 1.00 94.19 87 SER A O 1
ATOM 692 N N . PRO A 1 88 ? -1.249 5.625 -8.251 1.00 93.62 88 PRO A N 1
ATOM 693 C CA . PRO A 1 88 ? -2.555 4.977 -8.301 1.00 93.62 88 PRO A CA 1
ATOM 694 C C . PRO A 1 88 ? -2.692 4.118 -9.558 1.00 93.62 88 PRO A C 1
ATOM 696 O O . PRO A 1 88 ? -2.242 4.515 -10.633 1.00 93.62 88 PRO A O 1
ATOM 699 N N . VAL A 1 89 ? -3.342 2.961 -9.444 1.00 88.62 89 VAL A N 1
ATOM 700 C CA . VAL A 1 89 ? -3.612 2.108 -10.611 1.00 88.62 89 VAL A CA 1
ATOM 701 C C . VAL A 1 89 ? -4.466 2.870 -11.624 1.00 88.62 89 VAL A C 1
ATOM 703 O O . VAL A 1 89 ? -5.455 3.512 -11.267 1.00 88.62 89 VAL A O 1
ATOM 706 N N . GLY A 1 90 ? -4.072 2.806 -12.898 1.00 73.69 90 GLY A N 1
ATOM 707 C CA . GLY A 1 90 ? -4.734 3.528 -13.988 1.00 73.69 90 GLY A CA 1
ATOM 708 C C . GLY A 1 90 ? -4.364 5.012 -14.080 1.00 73.69 90 GLY A C 1
ATOM 709 O O . GLY A 1 90 ? -4.855 5.705 -14.972 1.00 73.69 90 GLY A O 1
ATOM 710 N N . TYR A 1 91 ? -3.482 5.514 -13.210 1.00 64.31 91 TYR A N 1
ATOM 711 C CA . TYR A 1 91 ? -2.931 6.855 -13.349 1.00 64.31 91 TYR A CA 1
ATOM 712 C C . TYR A 1 91 ? -1.807 6.862 -14.387 1.00 64.31 91 TYR A C 1
ATOM 714 O O . TYR A 1 91 ? -0.651 6.545 -14.105 1.00 64.31 91 TYR A O 1
ATOM 722 N N . ILE A 1 92 ? -2.143 7.284 -15.604 1.00 59.00 92 ILE A N 1
ATOM 723 C CA . ILE A 1 92 ? -1.145 7.668 -16.600 1.00 59.00 92 ILE A CA 1
ATOM 724 C C . ILE A 1 92 ? -0.689 9.073 -16.216 1.00 59.00 92 ILE A C 1
ATOM 726 O O . ILE A 1 92 ? -1.313 10.073 -16.581 1.00 59.00 92 ILE A O 1
ATOM 730 N N . GLY A 1 93 ? 0.368 9.153 -15.405 1.00 53.00 93 GLY A N 1
ATOM 731 C CA . GLY A 1 93 ? 1.036 10.421 -15.151 1.00 53.00 93 GLY A CA 1
ATOM 732 C C . GLY A 1 93 ? 1.341 11.075 -16.491 1.00 53.00 93 GLY A C 1
ATOM 733 O O . GLY A 1 93 ? 1.876 10.416 -17.379 1.00 53.00 93 GLY A O 1
ATOM 734 N N . LYS A 1 94 ? 0.961 12.347 -16.657 1.00 47.03 94 LYS A N 1
ATOM 735 C CA . LYS A 1 94 ? 1.403 13.140 -17.803 1.00 47.03 94 LYS A CA 1
ATOM 736 C C . LYS A 1 94 ? 2.920 13.280 -17.696 1.00 47.03 94 LYS A C 1
ATOM 738 O O . LYS A 1 94 ? 3.419 14.271 -17.162 1.00 47.03 94 LYS A O 1
ATOM 743 N N . GLU A 1 95 ? 3.659 12.281 -18.169 1.00 46.81 95 GLU A N 1
ATOM 744 C CA . GLU A 1 95 ? 4.958 12.546 -18.756 1.00 46.81 95 GLU A CA 1
ATOM 745 C C . GLU A 1 95 ? 4.693 13.666 -19.752 1.00 46.81 95 GLU A C 1
ATOM 747 O O . GLU A 1 95 ? 3.751 13.619 -20.546 1.00 46.81 95 GLU A O 1
ATOM 752 N N . LYS A 1 96 ? 5.422 14.769 -19.603 1.00 40.69 96 LYS A N 1
ATOM 753 C CA . LYS A 1 96 ? 5.506 15.730 -20.685 1.00 40.69 96 LYS A CA 1
ATOM 754 C C . LYS A 1 96 ? 6.149 14.948 -21.818 1.00 40.69 96 LYS A C 1
ATOM 756 O O . LYS A 1 96 ? 7.373 14.880 -21.870 1.00 40.69 96 LYS A O 1
ATOM 761 N N . ASP A 1 97 ? 5.320 14.316 -22.642 1.00 40.12 97 ASP A N 1
ATOM 762 C CA . ASP A 1 97 ? 5.687 13.879 -23.968 1.00 40.12 97 ASP A CA 1
ATOM 763 C C . ASP A 1 97 ? 6.267 15.121 -24.626 1.00 40.12 97 ASP A C 1
ATOM 765 O O . ASP A 1 97 ? 5.577 16.083 -24.975 1.00 40.12 97 ASP A O 1
ATOM 769 N N . VAL A 1 98 ? 7.593 15.146 -24.649 1.00 43.78 98 VAL A N 1
ATOM 770 C CA . VAL A 1 98 ? 8.359 15.997 -25.527 1.00 43.78 98 VAL A CA 1
ATOM 771 C C . VAL A 1 98 ? 7.946 15.527 -26.911 1.00 43.78 98 VAL A C 1
ATOM 773 O O . VAL A 1 98 ? 8.472 14.536 -27.405 1.00 43.78 98 VAL A O 1
ATOM 776 N N . CYS A 1 99 ? 6.953 16.185 -27.509 1.00 33.34 99 CYS A N 1
ATOM 777 C CA . CYS A 1 99 ? 6.746 16.078 -28.942 1.00 33.34 99 CYS A CA 1
ATOM 778 C C . CYS A 1 99 ? 8.055 16.542 -29.594 1.00 33.34 99 CYS A C 1
ATOM 780 O O . CYS A 1 99 ? 8.431 17.702 -29.386 1.00 33.34 99 CYS A O 1
ATOM 782 N N . PRO A 1 100 ? 8.775 15.693 -30.345 1.00 44.53 100 PRO A N 1
ATOM 783 C CA . PRO A 1 100 ? 9.763 16.220 -31.262 1.00 44.53 100 PRO A CA 1
ATOM 784 C C . PRO A 1 100 ? 8.998 17.012 -32.329 1.00 44.53 100 PRO A C 1
ATOM 786 O O . PRO A 1 100 ? 8.027 16.516 -32.906 1.00 44.53 100 PRO A O 1
ATOM 789 N N . ALA A 1 101 ? 9.391 18.275 -32.484 1.00 44.97 101 ALA A N 1
ATOM 790 C CA . ALA A 1 101 ? 9.008 19.113 -33.614 1.00 44.97 101 ALA A CA 1
ATOM 791 C C . ALA A 1 101 ? 9.568 18.553 -34.928 1.00 44.97 101 ALA A C 1
ATOM 793 O O . ALA A 1 101 ? 10.628 17.885 -34.876 1.00 44.97 101 ALA A O 1
#

Secondary structure (DSSP, 8-state):
-EEEE-HHHHHHS-HHHHHHHHHHHHHH--TTEEEEEEEEEETTEEEEEEEEEETTEEEEEEEEE-SS----EEEEEEEETTEEEEEETT-----------

Sequence (101 aa):
MTRQTDKICYTLMSEILAGYLWELAEKYGDDGCVLVLTKRKLSGTEVQDITLFRRDAFPGKTVTVFGCKPVEITLEINRKGENYVMSPVGYIGKEKDVCPA

pLDDT: mean 84.44, std 14.78, range [33.34, 95.94]